Protein AF-A0A947HP40-F1 (afdb_monomer_lite)

Sequence (76 aa):
MTEQNLTEVDGEDTTRWTADMVAHRAGVSRTTVYAWLKSGRLPPGVEHLGGDFQHQRVFVVRVAELDAWVKTGKTP

Radius of gyration: 12.5 Å; chains: 1; bounding box: 37×26×28 Å

pLDDT: mean 78.54, std 14.4, range [44.91, 90.62]

Structure (mmCIF, N/CA/C/O backbone):
data_AF-A0A947HP40-F1
#
_entry.id   AF-A0A947HP40-F1
#
loop_
_atom_site.group_PDB
_atom_site.id
_atom_site.type_symbol
_atom_site.label_atom_id
_atom_site.label_alt_id
_atom_site.label_comp_id
_atom_site.label_asym_id
_atom_site.label_entity_id
_atom_site.label_seq_id
_atom_site.pdbx_PDB_ins_code
_atom_site.Cartn_x
_atom_site.Cartn_y
_atom_site.Cartn_z
_atom_site.occupancy
_atom_site.B_iso_or_equiv
_atom_site.auth_seq_id
_atom_site.auth_comp_id
_atom_site.auth_asym_id
_atom_site.auth_atom_id
_atom_site.pdbx_PDB_model_num
ATOM 1 N N . MET A 1 1 ? 26.047 8.275 2.716 1.00 46.62 1 MET A N 1
ATOM 2 C CA . MET A 1 1 ? 25.957 6.866 2.299 1.00 46.62 1 MET A CA 1
ATOM 3 C C . MET A 1 1 ? 24.483 6.516 2.253 1.00 46.62 1 MET A C 1
ATOM 5 O O . MET A 1 1 ? 23.947 6.145 3.283 1.00 46.62 1 MET A O 1
ATOM 9 N N . THR A 1 2 ? 23.825 6.729 1.112 1.00 44.91 2 THR A N 1
ATOM 10 C CA . THR A 1 2 ? 22.523 6.102 0.854 1.00 44.91 2 THR A CA 1
ATOM 11 C C . THR A 1 2 ? 22.359 5.953 -0.651 1.00 44.91 2 THR A C 1
ATOM 13 O O . THR A 1 2 ? 22.121 6.922 -1.364 1.00 44.91 2 THR A O 1
ATOM 16 N N . GLU A 1 3 ? 22.577 4.730 -1.116 1.00 55.03 3 GLU A N 1
ATOM 17 C CA . GLU A 1 3 ? 22.238 4.266 -2.453 1.00 55.03 3 GLU A CA 1
ATOM 18 C C . GLU A 1 3 ? 20.715 4.301 -2.613 1.00 55.03 3 GLU A C 1
ATOM 20 O O . GLU A 1 3 ? 19.999 3.553 -1.954 1.00 55.03 3 GLU A O 1
ATOM 25 N N . GLN A 1 4 ? 20.219 5.194 -3.461 1.00 61.06 4 GLN A N 1
ATOM 26 C CA . GLN A 1 4 ? 18.889 5.152 -4.072 1.00 61.06 4 GLN A CA 1
ATOM 27 C C . GLN A 1 4 ? 19.115 5.742 -5.473 1.00 61.06 4 GLN A C 1
ATOM 29 O O . GLN A 1 4 ? 19.781 6.761 -5.594 1.00 61.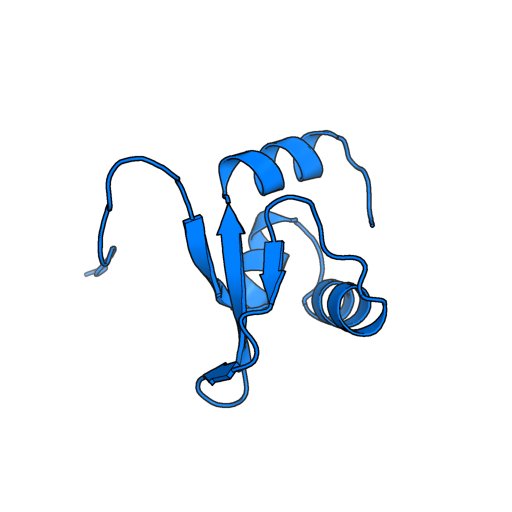06 4 GLN A O 1
ATOM 34 N N . ASN A 1 5 ? 18.689 5.172 -6.589 1.00 45.56 5 ASN A N 1
ATOM 35 C CA . ASN A 1 5 ? 17.505 4.375 -6.817 1.00 45.56 5 ASN A CA 1
ATOM 36 C C . ASN A 1 5 ? 17.712 3.661 -8.166 1.00 45.56 5 ASN A C 1
ATOM 38 O O . ASN A 1 5 ? 18.171 4.279 -9.129 1.00 45.56 5 ASN A O 1
ATOM 42 N N . LEU A 1 6 ? 17.421 2.365 -8.240 1.00 55.44 6 LEU A N 1
ATOM 43 C CA . LEU A 1 6 ? 17.468 1.624 -9.497 1.00 55.44 6 LEU A CA 1
ATOM 44 C C . LEU A 1 6 ? 16.285 2.050 -10.379 1.00 55.44 6 LEU A C 1
ATOM 46 O O . LEU A 1 6 ? 15.134 1.754 -10.070 1.00 55.44 6 LEU A O 1
ATOM 50 N N . THR A 1 7 ? 16.634 2.671 -11.510 1.00 50.38 7 THR A N 1
ATOM 51 C CA . THR A 1 7 ? 15.871 2.786 -12.768 1.00 50.38 7 THR A CA 1
ATOM 52 C C . THR A 1 7 ? 14.562 3.579 -12.736 1.00 50.38 7 THR A C 1
ATOM 54 O O . THR A 1 7 ? 13.475 3.022 -12.617 1.00 50.38 7 THR A O 1
ATOM 57 N N . GLU A 1 8 ? 14.702 4.884 -12.981 1.00 51.19 8 GLU A N 1
ATOM 58 C CA . GLU A 1 8 ? 13.749 5.688 -13.755 1.00 51.19 8 GLU A CA 1
ATOM 59 C C . GLU A 1 8 ? 13.576 5.035 -15.138 1.00 51.19 8 GLU A C 1
ATOM 61 O O . GLU A 1 8 ? 14.535 4.934 -15.909 1.00 51.19 8 GLU A O 1
ATOM 66 N N . VAL A 1 9 ? 12.374 4.544 -15.440 1.00 54.22 9 VAL A N 1
ATOM 67 C CA . VAL A 1 9 ? 11.957 4.239 -16.811 1.00 54.22 9 VAL A CA 1
ATOM 68 C C . VAL A 1 9 ? 10.756 5.114 -17.140 1.00 54.22 9 VAL A C 1
ATOM 70 O O . VAL A 1 9 ? 9.746 5.119 -16.442 1.00 54.22 9 VAL A O 1
ATOM 73 N N . ASP A 1 10 ? 10.951 5.903 -18.185 1.00 49.84 10 ASP A N 1
ATOM 74 C CA . ASP A 1 10 ? 10.035 6.857 -18.793 1.00 49.84 10 ASP A CA 1
ATOM 75 C C . ASP A 1 10 ? 8.647 6.238 -19.070 1.00 49.84 10 ASP A C 1
ATOM 77 O O . ASP A 1 10 ? 8.543 5.183 -19.699 1.00 49.84 10 ASP A O 1
ATOM 81 N N . GLY A 1 11 ? 7.581 6.898 -18.596 1.00 45.78 11 GLY A N 1
ATOM 82 C CA . GLY A 1 11 ? 6.214 6.736 -19.119 1.00 45.78 11 GLY A CA 1
ATOM 83 C C . GLY A 1 11 ? 5.131 6.212 -18.169 1.00 45.78 11 GLY A C 1
ATOM 84 O O . GLY A 1 11 ? 3.955 6.485 -18.400 1.00 45.78 11 GLY A O 1
ATOM 85 N N . GLU A 1 12 ? 5.467 5.518 -17.084 1.00 54.59 12 GLU A N 1
ATOM 86 C CA . GLU A 1 12 ? 4.476 5.043 -16.111 1.00 54.59 12 GLU A CA 1
ATOM 87 C C . GLU A 1 12 ? 5.183 4.782 -14.774 1.00 54.59 12 GLU A C 1
ATOM 89 O O . GLU A 1 12 ? 6.052 3.919 -14.699 1.00 54.59 12 GLU A O 1
ATOM 94 N N . ASP A 1 13 ? 4.854 5.545 -13.727 1.00 72.06 13 ASP A N 1
ATOM 95 C CA . ASP A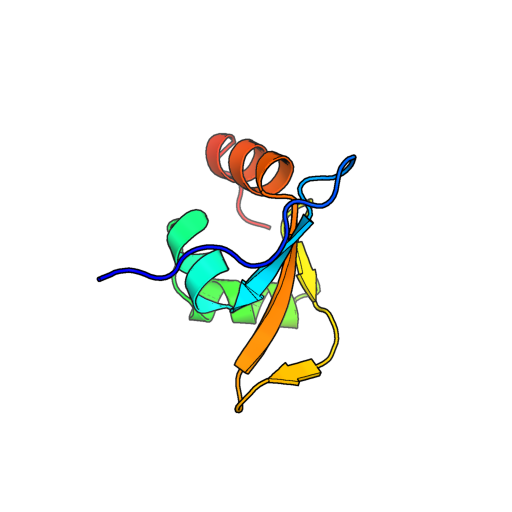 1 13 ? 5.511 5.557 -12.400 1.00 72.06 13 ASP A CA 1
ATOM 96 C C . ASP A 1 13 ? 5.226 4.270 -11.578 1.00 72.06 13 ASP A C 1
ATOM 98 O O . ASP A 1 13 ? 4.763 4.293 -10.433 1.00 72.06 13 ASP A O 1
ATOM 102 N N . THR A 1 14 ? 5.410 3.107 -12.205 1.00 76.94 14 THR A N 1
ATOM 103 C CA . THR A 1 14 ? 5.309 1.775 -11.612 1.00 76.94 14 THR A CA 1
ATOM 104 C C . THR A 1 14 ? 6.650 1.341 -11.044 1.00 76.94 14 THR A C 1
ATOM 106 O O . THR A 1 14 ? 7.628 1.177 -11.770 1.00 76.94 14 THR A O 1
ATOM 109 N N . THR A 1 15 ? 6.685 1.068 -9.746 1.00 86.56 15 THR A N 1
ATOM 110 C CA . THR A 1 15 ? 7.875 0.581 -9.041 1.00 86.56 15 THR A CA 1
ATOM 111 C C . THR A 1 15 ? 7.568 -0.688 -8.251 1.00 86.56 15 THR A C 1
ATOM 113 O O . THR A 1 15 ? 6.416 -0.975 -7.925 1.00 86.56 15 THR A O 1
ATOM 116 N N . ARG A 1 16 ? 8.594 -1.494 -7.969 1.00 87.25 16 ARG A N 1
ATOM 117 C CA . ARG A 1 16 ? 8.446 -2.751 -7.227 1.00 87.25 16 ARG A CA 1
ATOM 118 C C . ARG A 1 16 ? 8.644 -2.509 -5.741 1.00 87.25 16 ARG A C 1
ATOM 120 O O . ARG A 1 16 ? 9.752 -2.206 -5.307 1.00 87.25 16 ARG A O 1
ATOM 127 N N . TRP A 1 17 ? 7.593 -2.704 -4.960 1.00 89.06 17 TRP A N 1
ATOM 128 C CA . TRP A 1 17 ? 7.592 -2.515 -3.515 1.00 89.06 17 TRP A CA 1
ATOM 129 C C . TRP A 1 17 ? 7.333 -3.816 -2.767 1.00 89.06 17 TRP A C 1
ATOM 131 O O . TRP A 1 17 ? 6.638 -4.715 -3.235 1.00 89.06 17 TRP A O 1
ATOM 141 N N . THR A 1 18 ? 7.877 -3.911 -1.560 1.00 88.62 18 THR A N 1
ATOM 142 C CA . THR A 1 18 ? 7.515 -4.959 -0.604 1.00 88.62 18 THR A CA 1
ATOM 143 C C . THR A 1 18 ? 6.225 -4.570 0.115 1.00 88.62 18 THR A C 1
ATOM 145 O O . THR A 1 18 ? 5.851 -3.396 0.157 1.00 88.62 18 THR A O 1
ATOM 148 N N . ALA A 1 19 ? 5.561 -5.544 0.746 1.00 87.25 19 ALA A N 1
ATOM 149 C CA . ALA A 1 19 ? 4.383 -5.286 1.584 1.00 87.25 19 ALA A CA 1
ATOM 150 C C . ALA A 1 19 ? 4.617 -4.181 2.635 1.00 87.25 19 ALA A C 1
ATOM 152 O O . ALA A 1 19 ? 3.685 -3.470 2.997 1.00 87.25 19 ALA A O 1
ATOM 153 N N . ASP A 1 20 ? 5.852 -4.055 3.127 1.00 88.69 20 ASP A N 1
ATOM 154 C CA . ASP A 1 20 ? 6.246 -3.063 4.127 1.00 88.69 20 ASP A CA 1
ATOM 155 C C . ASP A 1 20 ? 6.268 -1.639 3.557 1.00 88.69 20 ASP A C 1
ATOM 157 O O . ASP A 1 20 ? 5.662 -0.737 4.127 1.00 88.69 20 ASP A O 1
ATOM 161 N N . MET A 1 21 ? 6.855 -1.454 2.370 1.00 89.44 21 MET A N 1
ATOM 162 C CA . MET A 1 21 ? 6.855 -0.162 1.676 1.00 89.44 21 MET A CA 1
ATOM 163 C C . MET A 1 21 ? 5.435 0.292 1.318 1.00 89.44 21 MET A C 1
ATOM 165 O O . MET A 1 21 ? 5.083 1.453 1.532 1.00 89.44 21 MET A O 1
ATOM 169 N N . VAL A 1 22 ? 4.597 -0.633 0.832 1.00 88.81 22 VAL A N 1
ATOM 170 C CA . VAL A 1 22 ? 3.173 -0.365 0.565 1.00 88.81 22 VAL A CA 1
ATOM 171 C C . VAL A 1 22 ? 2.464 0.077 1.842 1.00 88.81 22 VAL A C 1
ATOM 173 O O . VAL A 1 22 ? 1.762 1.086 1.838 1.00 88.81 22 VAL A O 1
ATOM 176 N N . ALA A 1 23 ? 2.668 -0.654 2.939 1.00 90.12 23 ALA A N 1
ATOM 177 C CA . ALA A 1 23 ? 2.064 -0.362 4.232 1.00 90.12 23 ALA A CA 1
ATOM 178 C C . ALA A 1 23 ? 2.487 1.017 4.759 1.00 90.12 23 ALA A C 1
ATOM 180 O O . ALA A 1 23 ? 1.633 1.825 5.122 1.00 90.12 23 ALA A O 1
ATOM 181 N N . HIS A 1 24 ? 3.787 1.314 4.714 1.00 90.50 24 HIS A N 1
ATOM 182 C CA . HIS A 1 24 ? 4.341 2.598 5.126 1.00 90.50 24 HIS A CA 1
ATOM 183 C C . HIS A 1 24 ? 3.777 3.750 4.291 1.00 90.50 24 HIS A C 1
ATOM 185 O O . HIS A 1 24 ? 3.369 4.771 4.842 1.00 90.50 24 HIS A O 1
ATOM 191 N N . ARG A 1 25 ? 3.709 3.601 2.960 1.00 88.69 25 ARG A N 1
ATOM 192 C CA . ARG A 1 25 ? 3.157 4.647 2.089 1.00 88.69 25 ARG A CA 1
ATOM 193 C C . ARG A 1 25 ? 1.663 4.856 2.312 1.00 88.69 25 ARG A C 1
ATOM 195 O O . ARG A 1 25 ? 1.209 5.995 2.304 1.00 88.69 25 ARG A O 1
ATOM 202 N N . ALA A 1 26 ? 0.916 3.775 2.509 1.00 86.69 26 ALA A N 1
ATOM 203 C CA . ALA A 1 26 ? -0.522 3.832 2.732 1.00 86.69 26 ALA A CA 1
ATOM 204 C C . ALA A 1 26 ? -0.915 4.186 4.175 1.00 86.69 26 ALA A C 1
ATOM 206 O O . ALA A 1 26 ? -2.100 4.355 4.450 1.00 86.69 26 ALA A O 1
ATOM 207 N N . GLY A 1 27 ? 0.047 4.297 5.097 1.00 89.50 27 GLY A N 1
ATOM 208 C CA . GLY A 1 27 ? -0.226 4.571 6.508 1.00 89.50 27 GLY A CA 1
ATOM 209 C C . GLY A 1 27 ? -0.984 3.440 7.212 1.00 89.50 27 GLY A C 1
ATOM 210 O O . GLY A 1 27 ? -1.703 3.687 8.177 1.00 89.50 27 GLY A O 1
ATOM 211 N N . VAL A 1 28 ? -0.852 2.201 6.730 1.00 89.69 28 VAL A N 1
ATOM 212 C CA . VAL A 1 28 ? -1.520 1.016 7.291 1.00 89.69 28 VAL A CA 1
ATOM 213 C C . VAL A 1 28 ? -0.504 0.016 7.827 1.00 89.69 28 VAL A C 1
ATOM 215 O O . VAL A 1 28 ? 0.692 0.101 7.569 1.00 89.69 28 VAL A O 1
ATOM 218 N N . SER A 1 29 ? -0.972 -0.987 8.565 1.00 90.62 29 SER A N 1
ATOM 219 C CA . SER A 1 29 ? -0.120 -2.097 8.987 1.00 90.62 29 SER A CA 1
ATOM 220 C C . SER A 1 29 ? 0.127 -3.086 7.847 1.00 90.62 29 SER A C 1
ATOM 222 O O . SER A 1 29 ? -0.750 -3.349 7.023 1.00 90.62 29 SER A O 1
ATOM 224 N N . ARG A 1 30 ? 1.286 -3.752 7.868 1.00 89.69 30 ARG A N 1
ATOM 225 C CA . ARG A 1 30 ? 1.623 -4.837 6.930 1.00 89.69 30 ARG A CA 1
ATOM 226 C C . ARG A 1 30 ? 0.558 -5.944 6.888 1.00 89.69 30 ARG A C 1
ATOM 228 O O . ARG A 1 30 ? 0.275 -6.494 5.829 1.00 89.69 30 ARG A O 1
ATOM 235 N N . THR A 1 31 ? -0.068 -6.247 8.026 1.00 90.44 31 THR A N 1
ATOM 236 C CA . THR A 1 31 ? -1.177 -7.212 8.129 1.00 90.44 31 THR A CA 1
ATOM 237 C C . THR A 1 31 ? -2.378 -6.811 7.274 1.00 90.44 31 THR A C 1
ATOM 239 O O . THR A 1 31 ? -2.994 -7.670 6.650 1.00 90.44 31 THR A O 1
ATOM 242 N N . THR A 1 32 ? -2.680 -5.514 7.191 1.00 90.25 32 THR A N 1
ATOM 243 C CA . THR A 1 32 ? -3.758 -4.972 6.356 1.00 90.25 32 THR A CA 1
ATOM 244 C C . THR A 1 32 ? -3.458 -5.191 4.875 1.00 90.25 32 THR A C 1
ATOM 246 O O . THR A 1 32 ? -4.320 -5.662 4.142 1.00 90.25 32 THR A O 1
ATOM 249 N N . VAL A 1 33 ? -2.210 -4.974 4.448 1.00 89.06 33 VAL A N 1
ATOM 250 C CA . VAL A 1 33 ? -1.774 -5.251 3.067 1.00 89.06 33 VAL A CA 1
ATOM 251 C C . VAL A 1 33 ? -1.910 -6.739 2.723 1.00 89.06 33 VAL A C 1
ATOM 253 O O . VAL A 1 33 ? -2.394 -7.096 1.650 1.00 89.06 33 VAL A O 1
ATOM 256 N N . TYR A 1 34 ? -1.557 -7.635 3.649 1.00 88.62 34 TYR A N 1
ATOM 257 C CA . TYR A 1 34 ? -1.796 -9.071 3.465 1.00 88.62 34 TYR A CA 1
ATOM 258 C C . TYR A 1 34 ? -3.288 -9.423 3.408 1.00 88.62 34 TYR A C 1
ATOM 260 O O . TYR A 1 34 ? -3.672 -10.314 2.649 1.00 88.62 34 TYR A O 1
ATOM 268 N N . ALA A 1 35 ? -4.135 -8.737 4.178 1.00 89.88 35 ALA A N 1
ATOM 269 C CA . ALA A 1 35 ? -5.580 -8.927 4.127 1.00 89.88 35 ALA A CA 1
ATOM 270 C C . ALA A 1 35 ? -6.161 -8.497 2.770 1.00 89.88 35 ALA A C 1
ATOM 272 O O . ALA A 1 35 ? -6.970 -9.232 2.208 1.00 89.88 35 ALA A O 1
ATOM 273 N N . TRP A 1 36 ? -5.698 -7.379 2.203 1.00 89.56 36 TRP A N 1
ATOM 274 C CA . TRP A 1 36 ? -6.049 -6.932 0.848 1.00 89.56 36 TRP A CA 1
ATOM 275 C C . TRP A 1 36 ? -5.696 -7.976 -0.203 1.00 89.56 36 TRP A C 1
ATOM 277 O O . TRP A 1 36 ? -6.537 -8.352 -1.021 1.00 89.56 36 TRP A O 1
ATOM 287 N N . LEU A 1 37 ? -4.480 -8.522 -0.111 1.00 87.12 37 LEU A N 1
ATOM 288 C CA . LEU A 1 37 ? -4.026 -9.592 -0.989 1.00 87.12 37 LEU A CA 1
ATOM 289 C C . LEU A 1 37 ? -4.898 -10.850 -0.857 1.00 87.12 37 LEU A C 1
ATOM 291 O O . LEU A 1 37 ? -5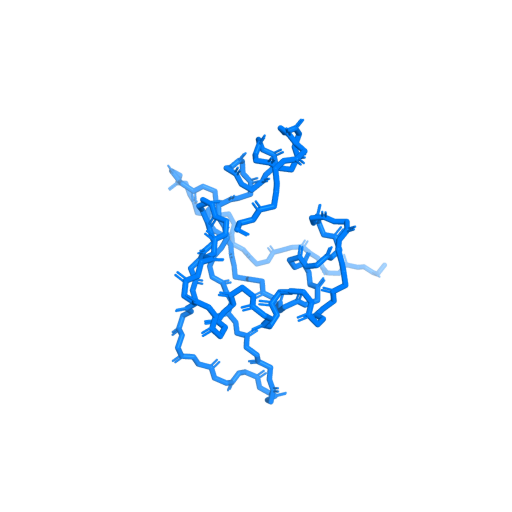.308 -11.420 -1.863 1.00 87.12 37 LEU A O 1
ATOM 295 N N . LYS A 1 38 ? -5.218 -11.268 0.374 1.00 86.62 38 LYS A N 1
ATOM 296 C CA . LYS A 1 38 ? -6.069 -12.440 0.639 1.00 86.62 38 LYS A CA 1
ATOM 297 C C . LYS A 1 38 ? -7.511 -12.239 0.160 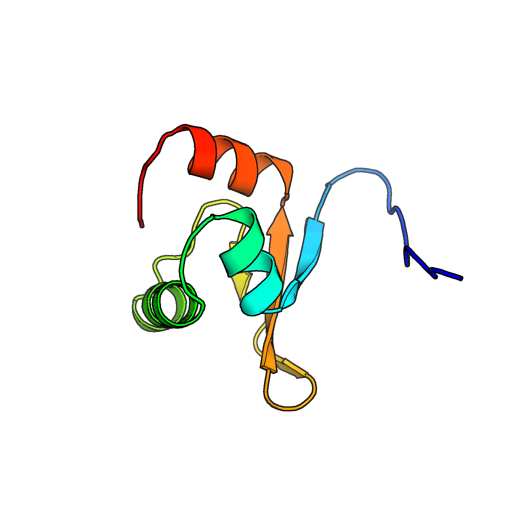1.00 86.62 38 LYS A C 1
ATOM 299 O O . LYS A 1 38 ? -8.147 -13.196 -0.266 1.00 86.62 38 LYS A O 1
ATOM 304 N N . SER A 1 39 ? -8.015 -11.010 0.242 1.00 87.44 39 SER A N 1
ATOM 305 C CA . SER A 1 39 ? -9.350 -10.617 -0.223 1.00 87.44 39 SER A CA 1
ATOM 306 C C . SER A 1 39 ? -9.420 -10.457 -1.751 1.00 87.44 39 SER A C 1
ATOM 308 O O . SER A 1 39 ? -10.506 -10.391 -2.321 1.00 87.44 39 SER A O 1
ATOM 310 N N . GLY A 1 40 ? -8.269 -10.372 -2.432 1.00 85.88 40 GLY A N 1
ATOM 311 C CA . GLY A 1 40 ? -8.202 -10.009 -3.852 1.00 85.88 40 GLY A CA 1
ATOM 312 C C . GLY A 1 40 ? -8.630 -8.560 -4.122 1.00 85.88 40 GLY A C 1
ATOM 313 O O . GLY A 1 40 ? -8.965 -8.209 -5.250 1.00 85.88 40 GLY A O 1
ATOM 314 N N . ARG A 1 41 ? -8.651 -7.719 -3.082 1.00 86.94 41 ARG A N 1
ATOM 315 C CA . ARG A 1 41 ? -9.055 -6.308 -3.109 1.00 86.94 41 ARG A CA 1
ATOM 316 C C . ARG A 1 41 ? -7.823 -5.461 -2.829 1.00 86.94 41 ARG A C 1
ATOM 318 O O . ARG A 1 41 ? -7.577 -5.086 -1.688 1.00 86.94 41 ARG A O 1
ATOM 325 N N . LEU A 1 42 ? -7.011 -5.229 -3.854 1.00 87.88 42 LEU A N 1
ATOM 326 C CA . LEU A 1 42 ? -5.847 -4.352 -3.754 1.00 87.88 42 LEU A CA 1
ATOM 327 C C . LEU A 1 42 ? -6.242 -2.905 -4.097 1.00 87.88 42 LEU A C 1
ATOM 329 O O . LEU A 1 42 ? -7.190 -2.700 -4.861 1.00 87.88 42 LEU A O 1
ATOM 333 N N . PRO A 1 43 ? -5.543 -1.904 -3.533 1.00 86.81 43 PRO A N 1
ATOM 334 C CA . PRO A 1 43 ? -5.711 -0.517 -3.944 1.00 86.81 43 PRO A CA 1
ATOM 335 C C . PRO A 1 43 ? -5.459 -0.346 -5.451 1.00 86.81 43 PRO A C 1
ATOM 337 O O . PRO A 1 43 ? -4.674 -1.106 -6.028 1.00 86.81 43 PRO A O 1
ATOM 340 N N . PRO A 1 44 ? -6.066 0.668 -6.092 1.00 84.88 44 PRO A N 1
ATOM 341 C CA . PRO A 1 44 ? -5.746 1.004 -7.473 1.00 84.88 44 PRO A CA 1
ATOM 342 C C . PRO A 1 44 ? -4.248 1.288 -7.610 1.00 84.88 44 PRO A C 1
ATOM 344 O O . PRO A 1 44 ? -3.621 1.878 -6.726 1.00 84.88 44 PRO A O 1
ATOM 347 N N . GLY A 1 45 ? -3.672 0.803 -8.705 1.00 85.31 45 GLY A N 1
ATOM 348 C CA . GLY A 1 45 ? -2.243 0.891 -8.949 1.00 85.31 45 GLY A CA 1
ATOM 349 C C . GLY A 1 45 ? -1.381 -0.086 -8.152 1.00 85.31 45 GLY A C 1
ATOM 350 O O . GLY A 1 45 ? -0.172 -0.063 -8.344 1.00 85.31 45 GLY A O 1
ATOM 351 N N . VAL A 1 46 ? -1.940 -0.937 -7.283 1.00 89.00 46 VAL A N 1
ATOM 352 C CA . VAL A 1 46 ? -1.186 -1.981 -6.571 1.00 89.00 46 VAL A CA 1
ATOM 353 C C . VAL A 1 46 ? -1.530 -3.351 -7.135 1.00 89.00 46 VAL A C 1
ATOM 355 O O . VAL A 1 46 ? -2.657 -3.827 -7.021 1.00 89.00 46 VAL A O 1
ATOM 358 N N . GLU A 1 47 ? -0.527 -4.032 -7.667 1.00 89.31 47 GLU A N 1
ATOM 359 C CA . GLU A 1 47 ? -0.662 -5.359 -8.254 1.00 89.31 47 GLU A CA 1
ATOM 360 C C . GLU A 1 47 ? 0.331 -6.318 -7.607 1.00 89.31 47 GLU A C 1
ATOM 362 O O . GLU A 1 47 ? 1.494 -5.988 -7.392 1.00 89.31 47 GLU A O 1
ATOM 367 N N . HIS A 1 48 ? -0.106 -7.528 -7.271 1.00 87.12 48 HIS A N 1
ATOM 368 C CA . HIS A 1 48 ? 0.790 -8.538 -6.716 1.00 87.12 48 HIS A CA 1
ATOM 369 C C . HIS A 1 48 ? 1.487 -9.295 -7.848 1.00 87.12 48 HIS A C 1
ATOM 371 O O . HIS A 1 48 ? 0.827 -9.989 -8.618 1.00 87.12 48 HIS A O 1
ATOM 377 N N . LEU A 1 49 ? 2.821 -9.219 -7.915 1.00 78.19 49 LEU A N 1
ATOM 378 C CA . LEU A 1 49 ? 3.594 -9.793 -9.025 1.00 78.19 49 LEU A CA 1
ATOM 379 C C . LEU A 1 49 ? 3.742 -11.327 -8.944 1.00 78.19 49 LEU A C 1
ATOM 381 O O . LEU A 1 49 ? 4.427 -11.916 -9.770 1.00 78.19 49 LEU A O 1
ATOM 385 N N . GLY A 1 50 ? 3.124 -11.995 -7.961 1.00 65.75 50 GLY A N 1
ATOM 386 C CA . GLY A 1 50 ? 3.163 -13.456 -7.873 1.00 65.75 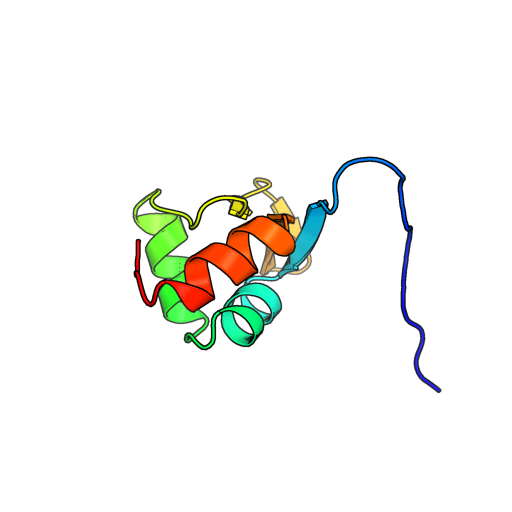50 GLY A CA 1
ATOM 387 C C . GLY A 1 50 ? 4.593 -13.976 -7.745 1.00 65.75 50 GLY A C 1
ATOM 388 O O . GLY A 1 50 ? 5.060 -14.747 -8.573 1.00 65.75 50 GLY A O 1
ATOM 389 N N . GLY A 1 51 ? 5.308 -13.521 -6.722 1.00 64.00 51 GLY A N 1
ATOM 390 C CA . GLY A 1 51 ? 6.701 -13.885 -6.505 1.00 64.00 51 GLY A CA 1
ATOM 391 C C . GLY A 1 51 ? 7.085 -13.726 -5.046 1.00 64.00 51 GLY A C 1
ATOM 392 O O . GLY A 1 51 ? 6.550 -12.879 -4.327 1.00 64.00 51 GLY A O 1
ATOM 393 N N . ASP A 1 52 ? 7.993 -14.584 -4.609 1.00 59.19 52 ASP A N 1
ATOM 394 C CA . ASP A 1 52 ? 8.508 -14.623 -3.252 1.00 59.19 52 ASP A CA 1
ATOM 395 C C . ASP A 1 52 ? 9.965 -14.136 -3.313 1.00 59.19 52 ASP A C 1
ATOM 397 O O . ASP A 1 52 ? 10.865 -14.870 -3.715 1.00 59.19 52 ASP A O 1
ATOM 401 N N . PHE A 1 53 ? 10.193 -12.848 -3.042 1.00 57.78 53 PHE A N 1
ATOM 402 C CA . PHE A 1 53 ? 11.542 -12.286 -2.981 1.00 57.78 53 PHE A CA 1
ATOM 403 C C . PHE A 1 53 ? 11.991 -12.327 -1.526 1.00 57.78 53 PHE A C 1
ATOM 405 O O . PHE A 1 53 ? 11.471 -11.583 -0.699 1.00 57.78 53 PHE A O 1
ATOM 412 N N . GLN A 1 54 ? 12.920 -13.225 -1.197 1.00 66.31 54 GLN A N 1
ATOM 413 C CA . GLN A 1 54 ? 13.410 -13.415 0.175 1.00 66.31 54 GLN A CA 1
ATOM 414 C C . GLN A 1 54 ? 12.288 -13.654 1.211 1.00 66.31 54 GLN A C 1
ATOM 416 O O . GLN A 1 54 ? 12.281 -13.013 2.263 1.00 66.31 54 GLN A O 1
ATOM 421 N N . HIS A 1 55 ? 11.312 -14.531 0.942 1.00 70.69 55 HIS A N 1
ATOM 422 C CA . HIS A 1 55 ? 10.168 -14.747 1.850 1.00 70.69 55 HIS A CA 1
ATOM 423 C C . HIS A 1 55 ? 9.213 -13.549 1.966 1.00 70.69 55 HIS A C 1
ATOM 425 O O . HIS A 1 55 ? 8.364 -13.512 2.860 1.00 70.69 55 HIS A O 1
ATOM 431 N N . GLN A 1 56 ? 9.312 -12.574 1.053 1.00 72.75 56 GLN A N 1
ATOM 432 C CA . GLN A 1 56 ? 8.438 -11.405 1.000 1.00 72.75 56 GLN A CA 1
ATOM 433 C C . GLN A 1 56 ? 7.647 -11.333 -0.307 1.00 72.75 56 GLN A C 1
ATOM 435 O O . GLN A 1 56 ? 8.150 -11.606 -1.398 1.00 72.75 56 GLN A O 1
ATOM 440 N N . ARG A 1 57 ? 6.383 -10.916 -0.188 1.00 80.06 57 ARG A N 1
ATOM 441 C CA . ARG A 1 57 ? 5.511 -10.615 -1.328 1.00 80.06 57 ARG A CA 1
ATOM 442 C C . ARG A 1 57 ? 5.948 -9.298 -1.967 1.00 80.06 57 ARG A C 1
ATOM 444 O O . ARG A 1 57 ? 6.085 -8.291 -1.265 1.00 80.06 57 ARG A O 1
ATOM 451 N N . VAL A 1 58 ? 6.124 -9.321 -3.285 1.00 84.88 58 VAL A N 1
ATOM 452 C CA . VAL A 1 58 ? 6.461 -8.142 -4.091 1.00 84.88 58 VAL A CA 1
ATOM 453 C C . VAL A 1 58 ? 5.229 -7.657 -4.843 1.00 84.88 58 VAL A C 1
ATOM 455 O O . VAL A 1 58 ? 4.490 -8.441 -5.444 1.00 84.88 58 VAL A O 1
ATOM 458 N N . PHE A 1 59 ? 5.034 -6.348 -4.811 1.00 88.06 59 PHE A N 1
ATOM 459 C CA . PHE A 1 59 ? 3.957 -5.637 -5.470 1.00 88.06 59 PHE A CA 1
ATOM 460 C C . PHE A 1 59 ? 4.537 -4.705 -6.524 1.00 88.06 59 PHE A C 1
ATOM 462 O O . PHE A 1 59 ? 5.582 -4.096 -6.310 1.00 88.06 59 PHE A O 1
ATOM 469 N N . VAL A 1 60 ? 3.852 -4.578 -7.648 1.00 88.88 60 VAL A N 1
ATOM 470 C CA . VAL A 1 60 ? 4.016 -3.445 -8.554 1.00 88.88 60 VAL A CA 1
ATOM 471 C C . VAL A 1 60 ? 3.085 -2.359 -8.067 1.00 88.88 60 VAL A C 1
ATOM 473 O O . VAL A 1 60 ? 1.915 -2.619 -7.798 1.00 88.88 60 VAL A O 1
ATOM 476 N N . VAL A 1 61 ? 3.621 -1.160 -7.900 1.00 88.94 61 VAL A N 1
ATOM 477 C CA . VAL A 1 61 ? 2.900 -0.026 -7.343 1.00 88.94 61 VAL A CA 1
ATOM 478 C C . VAL A 1 61 ? 3.048 1.163 -8.271 1.00 88.94 61 VAL A C 1
ATOM 480 O O . VAL A 1 61 ? 4.160 1.644 -8.476 1.00 88.94 61 VAL A O 1
ATOM 483 N N . ARG A 1 62 ? 1.924 1.666 -8.780 1.00 90.38 62 ARG A N 1
ATOM 484 C CA . ARG A 1 62 ? 1.790 3.001 -9.365 1.00 90.38 62 ARG A CA 1
ATOM 485 C C . ARG A 1 62 ? 1.691 3.997 -8.223 1.00 90.38 62 ARG A C 1
ATOM 487 O O . ARG A 1 62 ? 0.642 4.115 -7.585 1.00 90.38 62 ARG A O 1
ATOM 494 N N . VAL A 1 63 ? 2.783 4.705 -7.946 1.00 86.31 63 VAL A N 1
ATOM 495 C CA . VAL A 1 63 ? 2.871 5.578 -6.763 1.00 86.31 63 VAL A CA 1
ATOM 496 C C . VAL A 1 63 ? 1.792 6.660 -6.793 1.00 86.31 63 VAL A C 1
ATOM 498 O O . VAL A 1 63 ? 1.160 6.910 -5.770 1.00 86.31 63 VAL A O 1
ATOM 501 N N . ALA A 1 64 ? 1.532 7.253 -7.961 1.00 87.00 64 ALA A N 1
ATOM 502 C CA . ALA A 1 64 ? 0.525 8.299 -8.123 1.00 87.00 64 ALA A CA 1
ATOM 503 C C . ALA A 1 64 ? -0.903 7.820 -7.803 1.00 87.00 64 ALA A C 1
ATOM 505 O O . ALA A 1 64 ? -1.642 8.521 -7.113 1.00 87.00 64 ALA A O 1
ATOM 506 N N . GLU A 1 65 ? -1.286 6.624 -8.262 1.00 88.19 65 GLU A N 1
ATOM 507 C CA . GLU A 1 65 ? -2.622 6.070 -8.003 1.00 88.19 65 GLU A CA 1
ATOM 508 C C . GLU A 1 65 ? -2.794 5.656 -6.546 1.00 88.19 65 GLU A C 1
ATOM 510 O O . GLU A 1 65 ? -3.818 5.970 -5.935 1.00 88.19 65 GLU A O 1
ATOM 515 N N . LEU A 1 66 ? -1.771 5.022 -5.964 1.00 87.25 66 LEU A N 1
ATOM 516 C CA . LEU A 1 66 ? -1.782 4.680 -4.548 1.00 87.25 66 LEU A CA 1
ATOM 517 C C . LEU A 1 66 ? -1.877 5.947 -3.688 1.00 87.25 66 LEU A C 1
ATOM 519 O O . LEU A 1 66 ? -2.676 5.991 -2.760 1.00 87.25 66 LEU A O 1
ATOM 523 N N . ASP A 1 67 ? -1.118 6.997 -4.003 1.00 87.44 67 ASP A N 1
ATOM 524 C CA . ASP A 1 67 ? -1.142 8.265 -3.265 1.00 87.44 67 ASP A CA 1
ATOM 525 C C . ASP A 1 67 ? -2.495 8.981 -3.380 1.00 87.44 67 ASP A C 1
ATOM 527 O O . ASP A 1 67 ? -3.054 9.435 -2.378 1.00 87.44 67 ASP A O 1
ATOM 531 N N . ALA A 1 68 ? -3.063 9.026 -4.589 1.00 88.19 68 ALA A N 1
ATOM 532 C CA . ALA A 1 68 ? -4.401 9.557 -4.819 1.00 88.19 68 ALA A CA 1
ATOM 533 C C . ALA A 1 68 ? -5.448 8.779 -4.013 1.00 88.19 68 ALA A C 1
ATOM 535 O O . ALA A 1 68 ? -6.302 9.383 -3.364 1.00 88.19 68 ALA A O 1
ATOM 536 N N . TRP A 1 69 ? -5.351 7.450 -3.993 1.00 87.38 69 TRP A N 1
ATOM 537 C CA . TRP A 1 69 ? -6.244 6.591 -3.229 1.00 87.38 69 TRP A CA 1
ATOM 538 C C . TRP A 1 69 ? -6.106 6.795 -1.716 1.00 87.38 69 TRP A C 1
ATOM 540 O O . TRP A 1 69 ? -7.120 6.987 -1.045 1.00 87.38 69 TRP A O 1
ATOM 550 N N . VAL A 1 70 ? -4.881 6.867 -1.185 1.00 87.06 70 VAL A N 1
ATOM 551 C CA . VAL A 1 70 ? -4.620 7.160 0.237 1.00 87.06 70 VAL A CA 1
ATOM 552 C C . VAL A 1 70 ? -5.233 8.505 0.634 1.00 87.06 70 VAL A C 1
ATOM 554 O O . VAL A 1 70 ? -5.895 8.601 1.667 1.00 87.06 70 VAL A O 1
ATOM 557 N N . LYS A 1 71 ? -5.102 9.532 -0.217 1.00 87.25 71 LYS A N 1
ATOM 558 C CA . LYS A 1 71 ? -5.721 10.852 -0.004 1.00 87.25 71 LYS A CA 1
ATOM 559 C C . LYS A 1 71 ? -7.247 10.810 0.038 1.00 87.25 71 LYS A C 1
ATOM 561 O O . LYS A 1 71 ? -7.848 11.666 0.681 1.00 87.25 71 LYS A O 1
ATOM 566 N N . THR A 1 72 ? -7.886 9.832 -0.608 1.00 85.12 72 THR A N 1
ATOM 567 C CA . THR A 1 72 ? -9.347 9.663 -0.510 1.00 85.12 72 THR A CA 1
ATOM 568 C C . THR A 1 72 ? -9.805 9.091 0.833 1.00 85.12 72 THR A C 1
ATOM 570 O O . THR A 1 72 ? -11.004 9.104 1.109 1.00 85.12 72 THR A O 1
ATOM 573 N N . GLY A 1 73 ? -8.887 8.571 1.659 1.00 77.69 73 GLY A N 1
ATOM 574 C CA . GLY A 1 73 ? -9.202 7.942 2.945 1.00 77.69 73 GLY A CA 1
ATOM 575 C C . GLY A 1 73 ? -9.990 6.632 2.832 1.00 77.69 73 GLY A C 1
ATOM 576 O O . GLY A 1 73 ? -10.512 6.145 3.833 1.00 77.69 73 GLY A O 1
ATOM 577 N N . LYS A 1 74 ? -10.121 6.061 1.628 1.00 64.69 74 LYS A N 1
ATOM 578 C CA . LYS A 1 74 ? -10.807 4.782 1.417 1.00 64.69 74 LYS A CA 1
ATOM 579 C C . LYS A 1 74 ? -9.887 3.619 1.768 1.00 64.69 74 LYS A C 1
ATOM 581 O O . LYS A 1 74 ? -8.699 3.662 1.483 1.00 64.69 74 LYS A O 1
ATOM 586 N N . THR A 1 75 ? -10.458 2.559 2.331 1.00 67.25 75 THR A N 1
ATOM 587 C CA . THR A 1 75 ? -9.845 1.225 2.419 1.00 67.25 75 THR A CA 1
ATOM 588 C C . THR A 1 75 ? -10.533 0.286 1.416 1.00 67.25 75 THR A C 1
ATOM 590 O O . THR A 1 75 ? -11.714 0.509 1.139 1.00 67.25 75 THR A O 1
ATOM 593 N N . PRO A 1 76 ? -9.832 -0.708 0.837 1.00 65.56 76 PRO A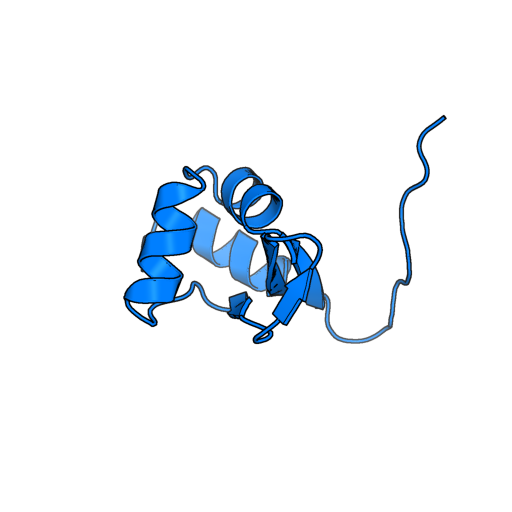 N 1
ATOM 594 C CA . PRO A 1 76 ? -10.376 -1.623 -0.169 1.00 65.56 76 PRO A CA 1
ATOM 595 C C . PRO A 1 76 ? -11.424 -2.587 0.399 1.00 65.56 76 PRO A C 1
ATOM 597 O O . PRO A 1 76 ? -11.410 -2.815 1.632 1.00 65.56 76 PRO A O 1
#

Foldseek 3Di:
DDDDDPDDDPDFQKDKDWLVVLCVLLVHDSVLSVVCVVVVNDQPQWAFPPDQDPNITIITGRSVRSNVRSVVVDRD

Secondary structure (DSSP, 8-state):
-----S---TT--EEEEEHHHHHHHHTS-HHHHHHHHHHT-PPTTEEEEEEEETTEEEEEEEHHHHHHHHHTT---